Protein AF-A0A3M1RCK4-F1 (afdb_monomer)

Secondary structure (DSSP, 8-state):
----EE-TT-PEEP-----SS-----PPEEEE-HHHHHHHHHS--HHHHHHHHHHHHHGGGTTS-SS--EEEEPTTSTTEEEEEETTEEEEEEEETTTTEEEEEEEEETTTT--

Nearest PDB structures (foldseek):
  1wmi-assembly1_A  TM=8.474E-01  e=4.915E-06  Pyrococcus horikoshii OT3
  3bpq-assembly1_B  TM=8.508E-01  e=6.369E-06  Methanocaldococcus jannaschii DSM 2661
  2khe-assembly1_A  TM=7.444E-01  e=2.744E-06  Thermus thermophilus HB8
  3bpq-assembly1_D  TM=8.378E-01  e=1.915E-05  Methanocaldococcus jannaschii DSM 2661
  3g5o-assembly1_C  TM=7.673E-01  e=5.760E-05  Mycobacterium tuberculosis H37Rv

Structure (mmCIF, N/CA/C/O backbone):
data_AF-A0A3M1RCK4-F1
#
_entry.id   AF-A0A3M1RCK4-F1
#
loop_
_atom_site.group_PDB
_atom_site.id
_atom_site.type_symbol
_atom_site.label_atom_id
_atom_site.label_alt_id
_atom_site.label_comp_id
_atom_site.label_asym_id
_atom_site.label_entity_id
_atom_site.label_seq_id
_atom_site.pdbx_PDB_ins_code
_atom_site.Cartn_x
_atom_site.Cartn_y
_atom_site.Cartn_z
_atom_site.occupancy
_atom_site.B_iso_or_equiv
_atom_site.auth_seq_id
_atom_site.auth_comp_id
_atom_site.auth_asym_id
_atom_site.auth_atom_id
_atom_site.pdbx_PDB_model_num
ATOM 1 N N . MET A 1 1 ? -28.568 27.490 12.268 1.00 39.56 1 MET A N 1
ATOM 2 C CA . MET A 1 1 ? -28.880 26.361 13.173 1.00 39.56 1 MET A CA 1
ATOM 3 C C . MET A 1 1 ? -28.868 25.076 12.354 1.00 39.56 1 MET A C 1
ATOM 5 O O . MET A 1 1 ? -29.698 24.941 11.469 1.00 39.56 1 MET A O 1
ATOM 9 N N . GLY A 1 2 ? -27.871 24.205 12.534 1.00 41.75 2 GLY A N 1
ATOM 10 C CA . GLY A 1 2 ? -27.757 22.953 11.770 1.00 41.75 2 GLY A CA 1
ATOM 11 C C . GLY A 1 2 ? -28.608 21.849 12.398 1.00 41.75 2 GLY A C 1
ATOM 12 O O . GLY A 1 2 ? -28.477 21.594 13.592 1.00 41.75 2 GLY A O 1
ATOM 13 N N . GLY A 1 3 ? -29.492 21.223 11.621 1.00 40.47 3 GLY A N 1
ATOM 14 C CA . GLY A 1 3 ? -30.286 20.080 12.079 1.00 40.47 3 GLY A CA 1
ATOM 15 C C . GLY A 1 3 ? -29.441 18.809 12.208 1.00 40.47 3 GLY A C 1
ATOM 16 O O . GLY A 1 3 ? -28.453 18.638 11.504 1.00 40.47 3 GLY A O 1
ATOM 17 N N . VAL A 1 4 ? -29.831 17.895 13.096 1.00 49.12 4 VAL A N 1
ATOM 18 C CA . VAL A 1 4 ? -29.230 16.556 13.224 1.00 49.12 4 VAL A CA 1
ATOM 19 C C . VAL A 1 4 ? -30.240 15.546 12.697 1.00 49.12 4 VAL A C 1
ATOM 21 O O . VAL A 1 4 ? -31.335 15.436 13.249 1.00 49.12 4 VAL A O 1
ATOM 24 N N . LYS A 1 5 ? -29.892 14.782 11.653 1.00 53.88 5 LYS A N 1
ATOM 25 C CA . LYS A 1 5 ? -30.705 13.630 11.238 1.00 53.88 5 LYS A CA 1
ATOM 26 C C . LYS A 1 5 ? -30.257 12.408 12.046 1.00 53.88 5 LYS A C 1
ATOM 28 O O . LYS A 1 5 ? -29.068 12.097 12.104 1.00 53.88 5 LYS A O 1
ATOM 33 N N . ARG A 1 6 ? -31.205 11.756 12.724 1.00 46.81 6 ARG A N 1
ATOM 34 C CA . ARG A 1 6 ? -30.954 10.576 13.570 1.00 46.81 6 ARG A CA 1
ATOM 35 C C . ARG A 1 6 ? -31.129 9.301 12.744 1.00 46.81 6 ARG A C 1
ATOM 37 O O . ARG A 1 6 ? -32.029 9.237 11.908 1.00 46.81 6 ARG A O 1
ATOM 44 N N . ASP A 1 7 ? -30.273 8.302 12.956 1.00 56.03 7 ASP A N 1
ATOM 45 C CA . ASP A 1 7 ? -30.426 6.989 12.315 1.00 56.03 7 ASP A CA 1
ATOM 46 C C . ASP A 1 7 ? -31.565 6.164 12.948 1.00 56.03 7 ASP A C 1
ATOM 48 O O . ASP A 1 7 ? -32.151 6.548 13.961 1.00 56.03 7 ASP A O 1
ATOM 52 N N . LYS A 1 8 ? -31.860 4.983 12.379 1.00 55.12 8 LYS A N 1
ATOM 53 C CA . LYS A 1 8 ? -32.871 4.035 12.899 1.00 55.12 8 LYS A CA 1
ATOM 54 C C . LYS A 1 8 ? -32.592 3.542 14.337 1.00 55.12 8 LYS A C 1
ATOM 56 O O . LYS A 1 8 ? -33.389 2.788 14.879 1.00 55.12 8 LYS A O 1
ATOM 61 N N . ARG A 1 9 ? -31.455 3.922 14.935 1.00 57.81 9 ARG A N 1
ATOM 62 C CA . ARG A 1 9 ? -31.014 3.600 16.301 1.00 57.81 9 ARG A CA 1
ATOM 63 C C . ARG A 1 9 ? -30.863 4.854 17.177 1.00 57.81 9 ARG A C 1
ATOM 65 O O . ARG A 1 9 ? -30.295 4.772 18.261 1.00 57.81 9 ARG A O 1
ATOM 72 N N . GLY A 1 10 ? -31.357 6.009 16.726 1.00 50.62 10 GLY A N 1
ATOM 73 C CA . GLY A 1 10 ? -31.387 7.247 17.503 1.00 50.62 10 GLY A CA 1
ATOM 74 C C . GLY A 1 10 ? -30.036 7.945 17.677 1.00 50.62 10 GLY A C 1
ATOM 75 O O . GLY A 1 10 ? -29.970 8.926 18.418 1.00 50.62 10 GLY A O 1
ATOM 76 N N . ARG A 1 11 ? -28.966 7.499 17.004 1.00 41.94 11 ARG A N 1
ATOM 77 C CA . ARG A 1 11 ? -27.652 8.154 17.103 1.00 41.94 11 ARG A CA 1
ATOM 78 C C . ARG A 1 11 ? -27.579 9.337 16.142 1.00 41.94 11 ARG A C 1
ATOM 80 O O . ARG A 1 11 ? -27.968 9.230 14.978 1.00 41.94 11 ARG A O 1
ATOM 87 N N . GLY A 1 12 ? -27.100 10.474 16.648 1.00 39.62 12 GLY A N 1
ATOM 88 C CA . GLY A 1 12 ? -26.865 11.669 15.844 1.00 39.62 12 GLY A CA 1
ATOM 89 C C . GLY A 1 12 ? -25.704 11.440 14.883 1.00 39.62 12 GLY A C 1
ATOM 90 O O . GLY A 1 12 ? -24.593 11.148 15.319 1.00 39.62 12 GLY A O 1
ATOM 91 N N . ILE A 1 13 ? -25.969 11.555 13.584 1.00 44.03 13 ILE A N 1
ATOM 92 C CA . ILE A 1 13 ? -24.935 11.559 12.551 1.00 44.03 13 ILE A CA 1
ATOM 93 C C . ILE A 1 13 ? -24.681 13.027 12.188 1.00 44.03 13 ILE A C 1
ATOM 95 O O . ILE A 1 13 ? -25.648 13.737 11.892 1.00 44.03 13 ILE A O 1
ATOM 99 N N . PRO A 1 14 ? -23.428 13.513 12.212 1.00 41.72 14 PRO A N 1
ATOM 100 C CA . PRO A 1 14 ? -23.115 14.838 11.697 1.00 41.72 14 PRO A CA 1
ATOM 101 C C . PRO A 1 14 ? -23.523 14.929 10.221 1.00 41.72 14 PRO A C 1
ATOM 103 O O . PRO A 1 14 ? -23.062 14.140 9.397 1.00 41.72 14 PRO A O 1
ATOM 106 N N . LEU A 1 15 ? -24.399 15.883 9.892 1.00 41.53 15 LEU A N 1
ATOM 107 C CA . LEU A 1 15 ? -24.647 16.279 8.509 1.00 41.53 15 LEU A CA 1
ATOM 108 C C . LEU A 1 15 ? -23.381 16.973 8.003 1.00 41.53 15 LEU A C 1
ATOM 110 O O . LEU A 1 15 ? -23.027 18.049 8.490 1.00 41.53 15 LEU A O 1
ATOM 114 N N . HIS A 1 16 ? -22.692 16.356 7.045 1.00 48.94 16 HIS A N 1
ATOM 115 C CA . HIS A 1 16 ? -21.684 17.059 6.265 1.00 48.94 16 HIS A CA 1
ATOM 116 C C . HIS A 1 16 ? -22.393 18.200 5.528 1.00 48.94 16 HIS A C 1
ATOM 118 O O . HIS A 1 16 ? -23.263 17.958 4.696 1.00 48.94 16 HIS A O 1
ATOM 124 N N . ARG A 1 17 ? -22.078 19.442 5.911 1.00 42.31 17 ARG A N 1
ATOM 125 C CA . ARG A 1 17 ? -22.462 20.641 5.165 1.00 42.31 17 ARG A CA 1
ATOM 126 C C . ARG A 1 17 ? -21.807 20.554 3.793 1.00 42.31 17 ARG A C 1
ATOM 128 O O . ARG A 1 17 ? -20.583 20.539 3.703 1.00 42.31 17 ARG A O 1
ATOM 135 N N . GLU A 1 18 ? -22.636 20.480 2.766 1.00 49.34 18 GLU A N 1
ATOM 136 C CA . GLU A 1 18 ? -22.245 20.769 1.396 1.00 49.34 18 GLU A CA 1
ATOM 137 C C . GLU A 1 18 ? -22.045 22.287 1.302 1.00 49.34 18 GLU A C 1
ATOM 139 O O . GLU A 1 18 ? -22.967 23.057 1.575 1.00 49.34 18 GLU A O 1
ATOM 144 N N . SER A 1 19 ? -20.818 22.703 1.001 1.00 51.44 19 SER A N 1
ATOM 145 C CA . SER A 1 19 ? -20.517 24.045 0.512 1.00 51.44 19 SER A CA 1
ATOM 146 C C . SER A 1 19 ? -20.193 23.893 -0.968 1.00 51.44 19 SER A C 1
ATOM 148 O O . SER A 1 19 ? -19.381 23.044 -1.340 1.00 51.44 19 SER A O 1
ATOM 150 N N . GLU A 1 20 ? -20.878 24.673 -1.793 1.00 47.09 20 GLU A N 1
ATOM 151 C CA . GLU A 1 20 ? -20.590 24.870 -3.210 1.00 47.09 20 GLU A CA 1
ATOM 152 C C . GLU A 1 20 ? -19.135 25.374 -3.364 1.00 47.09 20 GLU A C 1
ATOM 154 O O . GLU A 1 20 ? -18.648 26.084 -2.491 1.00 47.09 20 GLU A O 1
ATOM 159 N N . GLU A 1 21 ? -18.452 24.987 -4.449 1.00 43.94 21 GLU A N 1
ATOM 160 C CA . GLU A 1 21 ? -17.005 25.152 -4.740 1.00 43.94 21 GLU A CA 1
ATOM 161 C C . GLU A 1 21 ? -16.068 24.021 -4.261 1.00 43.94 21 GLU A C 1
ATOM 163 O O . GLU A 1 21 ? -15.572 23.989 -3.141 1.00 43.94 21 GLU A O 1
ATOM 168 N N . GLY A 1 22 ? -15.759 23.108 -5.195 1.00 42.97 22 GLY A N 1
ATOM 169 C CA . GLY A 1 22 ? -14.576 22.241 -5.165 1.00 42.97 22 GLY A CA 1
ATOM 170 C C . GLY A 1 22 ? -14.564 21.173 -4.072 1.00 42.97 22 GLY A C 1
ATOM 171 O O . GLY A 1 22 ? -14.097 21.399 -2.960 1.00 42.97 22 GLY A O 1
ATOM 172 N N . VAL A 1 23 ? -14.970 19.945 -4.410 1.00 42.66 23 VAL A N 1
ATOM 173 C CA . VAL A 1 23 ? -14.785 18.791 -3.520 1.00 42.66 23 VAL A CA 1
ATOM 174 C C . VAL A 1 23 ? -13.286 18.567 -3.297 1.00 42.66 23 VAL A C 1
ATOM 176 O O . VAL A 1 23 ? -12.612 17.915 -4.095 1.00 42.66 23 VAL A O 1
ATOM 179 N N . VAL A 1 24 ? -12.752 19.062 -2.182 1.00 47.38 24 VAL A N 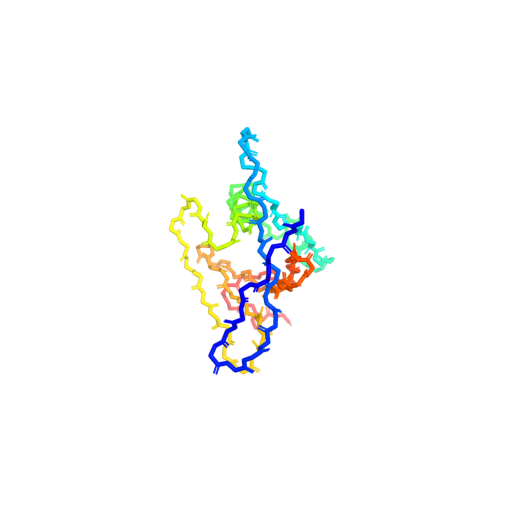1
ATOM 180 C CA . VAL A 1 24 ? -11.484 18.572 -1.646 1.00 47.38 24 VAL A CA 1
ATOM 181 C C . VAL A 1 24 ? -11.770 17.173 -1.107 1.00 47.38 24 VAL A C 1
ATOM 183 O O . VAL A 1 24 ? -12.161 16.980 0.044 1.00 47.38 24 VAL A O 1
ATOM 186 N N . VAL A 1 25 ? -11.639 16.166 -1.972 1.00 55.84 25 VAL A N 1
ATOM 187 C CA . VAL A 1 25 ? -11.553 14.770 -1.541 1.00 55.84 25 VAL A CA 1
ATOM 188 C C . VAL A 1 25 ? -10.272 14.645 -0.728 1.00 55.84 25 VAL A C 1
ATOM 190 O O . VAL A 1 25 ? -9.188 14.502 -1.287 1.00 55.84 25 VAL A O 1
ATOM 193 N N . ASP A 1 26 ? -10.393 14.773 0.594 1.00 64.12 26 ASP A N 1
ATOM 194 C CA . ASP A 1 26 ? -9.261 14.622 1.506 1.00 64.12 26 ASP A CA 1
ATOM 195 C C . ASP A 1 26 ? -8.665 13.222 1.296 1.00 64.12 26 ASP A C 1
ATOM 197 O O . ASP A 1 26 ? -9.295 12.203 1.624 1.00 64.12 26 ASP A O 1
ATOM 201 N N . ARG A 1 27 ? -7.501 13.183 0.644 1.00 85.75 27 ARG A N 1
ATOM 202 C CA . ARG A 1 27 ? -6.845 11.951 0.201 1.00 85.75 27 ARG A CA 1
ATOM 203 C C . ARG A 1 27 ? -6.239 11.229 1.396 1.00 85.75 27 ARG A C 1
ATOM 205 O O . ARG A 1 27 ? -5.906 11.841 2.408 1.00 85.75 27 ARG A O 1
ATOM 212 N N . TYR A 1 28 ? -6.046 9.921 1.272 1.00 93.50 28 TYR A N 1
ATOM 213 C CA . TYR A 1 28 ? -5.334 9.177 2.304 1.00 93.50 28 TYR A CA 1
ATOM 214 C C . TYR A 1 28 ? -3.857 9.586 2.353 1.00 93.50 28 TYR A C 1
ATOM 216 O O . TYR A 1 28 ? -3.187 9.680 1.322 1.00 93.50 28 TYR A O 1
ATOM 224 N N . SER A 1 29 ? -3.332 9.756 3.565 1.00 94.62 29 SER A N 1
ATOM 225 C CA . SER A 1 29 ? -1.890 9.845 3.803 1.00 94.62 29 SER A CA 1
ATOM 226 C C . SER A 1 29 ? -1.282 8.447 3.762 1.00 94.62 29 SER A 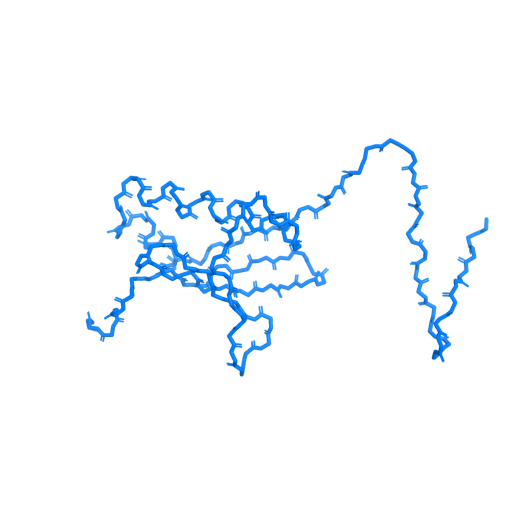C 1
ATOM 228 O O . SER A 1 29 ? -1.829 7.518 4.355 1.00 94.62 29 SER A O 1
ATOM 230 N N . VAL A 1 30 ? -0.155 8.278 3.069 1.00 95.88 30 VAL A N 1
ATOM 231 C CA . VAL A 1 30 ? 0.485 6.966 2.897 1.00 95.88 30 VAL A CA 1
ATOM 232 C C . VAL A 1 30 ? 1.869 6.968 3.529 1.00 95.88 30 VAL A C 1
ATOM 234 O O . VAL A 1 30 ? 2.735 7.739 3.125 1.00 95.88 30 VAL A O 1
ATOM 237 N N . PHE A 1 31 ? 2.086 6.067 4.484 1.00 97.06 31 PHE A N 1
ATOM 238 C CA . PHE A 1 31 ? 3.371 5.857 5.145 1.00 97.06 31 PHE A CA 1
ATOM 239 C C . PHE A 1 31 ? 3.968 4.521 4.721 1.00 97.06 31 PHE A C 1
ATOM 241 O O . PHE A 1 31 ? 3.310 3.481 4.785 1.00 97.06 31 PHE A O 1
ATOM 248 N N . ILE A 1 32 ? 5.234 4.544 4.313 1.00 95.94 32 ILE A N 1
ATOM 249 C CA . ILE A 1 32 ? 5.968 3.359 3.873 1.00 95.94 32 ILE A CA 1
ATOM 250 C C . ILE A 1 32 ? 6.893 2.913 5.002 1.00 95.94 32 ILE A C 1
ATOM 252 O O . ILE A 1 32 ? 7.683 3.697 5.523 1.00 95.94 32 ILE A O 1
ATOM 256 N N . SER A 1 33 ? 6.797 1.644 5.402 1.00 96.94 33 SER A N 1
ATOM 257 C CA . SER A 1 33 ? 7.698 1.089 6.410 1.00 96.94 33 SER A CA 1
ATOM 258 C C . SER A 1 33 ? 9.138 1.056 5.894 1.00 96.94 33 SER A C 1
ATOM 260 O O . SER A 1 33 ? 9.387 0.864 4.703 1.00 96.94 33 SER A O 1
ATOM 262 N N . ARG A 1 34 ? 10.116 1.101 6.803 1.00 94.62 34 ARG A N 1
ATOM 263 C CA . ARG A 1 34 ? 11.540 0.956 6.452 1.00 94.62 34 ARG A CA 1
ATOM 264 C C . ARG A 1 34 ? 11.836 -0.314 5.642 1.00 94.62 34 ARG A C 1
ATOM 266 O O . ARG A 1 34 ? 12.739 -0.333 4.812 1.00 94.62 34 ARG A O 1
ATOM 273 N N . ARG A 1 35 ? 11.097 -1.404 5.885 1.00 92.75 35 ARG A N 1
ATOM 274 C CA . ARG A 1 35 ? 11.271 -2.664 5.145 1.00 92.75 35 ARG A CA 1
ATOM 275 C C . ARG A 1 35 ? 10.746 -2.552 3.715 1.00 92.75 35 ARG A C 1
ATOM 277 O O . ARG A 1 35 ? 11.396 -3.056 2.804 1.00 92.75 35 ARG A O 1
ATOM 284 N N . ALA A 1 36 ? 9.584 -1.929 3.538 1.00 93.88 36 ALA A N 1
ATOM 285 C CA . ALA A 1 36 ? 9.005 -1.678 2.226 1.00 93.88 36 ALA A CA 1
ATOM 286 C C . ALA A 1 36 ? 9.883 -0.714 1.412 1.00 93.88 36 ALA A C 1
ATOM 288 O O . ALA A 1 36 ? 10.198 -1.007 0.264 1.00 93.88 36 ALA A O 1
ATOM 289 N N . ASP A 1 37 ? 10.380 0.353 2.037 1.00 94.50 37 ASP A N 1
ATOM 290 C CA . ASP A 1 37 ? 11.319 1.285 1.411 1.00 94.50 37 ASP A CA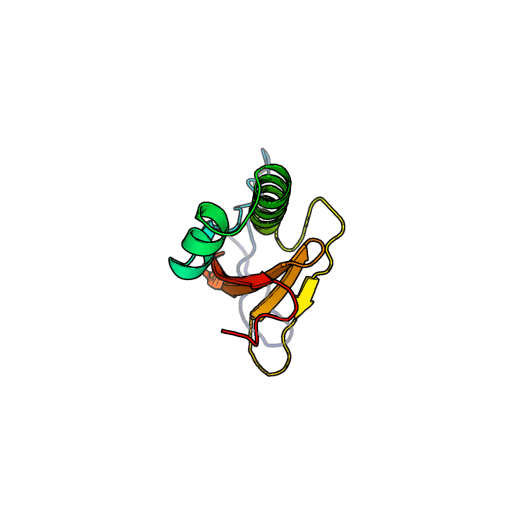 1
ATOM 291 C C . ASP A 1 37 ? 12.622 0.591 0.976 1.00 94.50 37 ASP A C 1
ATOM 293 O O . ASP A 1 37 ? 13.054 0.704 -0.171 1.00 94.50 37 ASP A O 1
ATOM 297 N N . LYS A 1 38 ? 13.196 -0.258 1.840 1.00 93.38 38 LYS A N 1
ATOM 298 C CA . LYS A 1 38 ? 14.377 -1.062 1.489 1.00 93.38 38 LYS A CA 1
ATOM 299 C C . LYS A 1 38 ? 14.132 -1.969 0.278 1.00 93.38 38 LYS A C 1
ATOM 301 O O . LYS A 1 38 ? 15.055 -2.200 -0.502 1.00 93.38 38 LYS A O 1
ATOM 306 N N . PHE A 1 39 ? 12.920 -2.501 0.115 1.00 92.81 39 PHE A N 1
ATOM 307 C CA . PHE A 1 39 ? 12.563 -3.288 -1.066 1.00 92.81 39 PHE A CA 1
ATOM 308 C C . PHE A 1 39 ? 12.559 -2.416 -2.330 1.00 92.81 39 PHE A C 1
ATOM 310 O O . PHE A 1 39 ? 13.220 -2.770 -3.303 1.00 92.81 39 PHE A O 1
ATOM 317 N N . LEU A 1 40 ? 11.905 -1.251 -2.285 1.00 92.19 40 LEU A N 1
ATOM 318 C CA . LEU A 1 40 ? 11.862 -0.290 -3.399 1.00 92.19 40 LEU A CA 1
ATOM 319 C C . LEU A 1 40 ? 13.245 0.246 -3.788 1.00 92.19 40 LEU A C 1
ATOM 321 O O . LEU A 1 40 ? 13.487 0.600 -4.940 1.00 92.19 40 LEU A O 1
ATOM 325 N N . SER A 1 41 ? 14.149 0.351 -2.819 1.00 89.94 41 SER A N 1
ATOM 326 C CA . SER A 1 41 ? 15.482 0.908 -3.037 1.00 89.94 41 SER A CA 1
ATOM 327 C C . SER A 1 41 ? 16.500 -0.136 -3.493 1.00 89.94 41 SER A C 1
ATOM 329 O O . SER A 1 41 ? 17.389 0.193 -4.268 1.00 89.94 41 SER A O 1
ATOM 331 N N . LEU A 1 42 ? 16.392 -1.391 -3.037 1.00 87.12 42 LEU A N 1
ATOM 332 C CA . LEU A 1 42 ? 17.447 -2.400 -3.231 1.00 87.12 42 LEU A CA 1
ATOM 333 C C . LEU A 1 42 ? 17.016 -3.653 -3.999 1.00 87.12 42 LEU A C 1
ATOM 335 O O . LEU A 1 42 ? 17.858 -4.516 -4.255 1.00 87.12 42 LEU A O 1
ATOM 339 N N . LYS A 1 43 ? 15.716 -3.845 -4.254 1.00 81.19 43 LYS A N 1
ATOM 340 C CA . LYS A 1 43 ? 15.169 -5.121 -4.753 1.00 81.19 43 LYS A CA 1
ATOM 341 C C . LYS A 1 43 ? 14.321 -4.994 -6.011 1.00 81.19 43 LYS A C 1
ATOM 343 O O . LYS A 1 43 ? 13.874 -6.025 -6.504 1.00 81.19 43 LYS A O 1
ATOM 348 N N . THR A 1 44 ? 14.122 -3.795 -6.541 1.00 83.44 44 THR A N 1
ATOM 349 C CA . THR A 1 44 ? 13.301 -3.545 -7.733 1.00 83.44 44 THR A CA 1
ATOM 350 C C . THR A 1 44 ? 14.104 -2.839 -8.812 1.00 83.44 44 THR A C 1
ATOM 352 O O . THR A 1 44 ? 14.873 -1.930 -8.504 1.00 83.44 44 THR A O 1
ATOM 355 N N . ASP A 1 45 ? 13.891 -3.222 -10.071 1.00 87.69 45 ASP A N 1
ATOM 356 C CA . ASP A 1 45 ? 14.335 -2.422 -11.214 1.00 87.69 45 ASP A CA 1
ATOM 357 C C . ASP A 1 45 ? 13.503 -1.129 -11.351 1.00 87.69 45 ASP A C 1
ATOM 359 O O . ASP A 1 45 ? 12.483 -0.959 -10.677 1.00 87.69 45 ASP A O 1
ATOM 363 N N . GLY A 1 46 ? 13.942 -0.206 -12.215 1.00 89.31 46 GLY A N 1
ATOM 364 C CA . GLY A 1 46 ? 13.294 1.099 -12.385 1.00 89.31 46 GLY A CA 1
ATOM 365 C C . GLY A 1 46 ? 11.828 1.006 -12.819 1.00 89.31 46 GLY A C 1
ATOM 366 O O . GLY A 1 46 ? 10.974 1.654 -12.221 1.00 89.31 46 GLY A O 1
ATOM 367 N N . LYS A 1 47 ? 11.509 0.132 -13.783 1.00 91.81 47 LYS A N 1
ATOM 368 C CA . LYS A 1 47 ? 10.145 -0.003 -14.323 1.00 91.81 47 LYS A CA 1
ATOM 369 C C . LYS A 1 47 ? 9.186 -0.604 -13.299 1.00 91.81 47 LYS A C 1
ATOM 371 O O . LYS A 1 47 ? 8.048 -0.160 -13.164 1.00 91.81 47 LYS A O 1
ATOM 376 N N . LEU A 1 48 ? 9.624 -1.634 -12.577 1.00 90.50 48 LEU A N 1
ATOM 377 C CA . LEU A 1 48 ? 8.841 -2.259 -11.518 1.00 90.50 48 LEU A CA 1
ATOM 378 C C . LEU A 1 48 ? 8.656 -1.300 -10.340 1.00 90.50 48 LEU A C 1
ATOM 380 O O . LEU A 1 48 ? 7.562 -1.236 -9.783 1.00 90.50 48 LEU A O 1
ATOM 384 N N . LYS A 1 49 ? 9.698 -0.543 -9.978 1.00 93.12 49 LYS A N 1
ATOM 385 C CA . LYS A 1 49 ? 9.625 0.472 -8.923 1.00 93.12 49 LYS A CA 1
ATOM 386 C C . LYS A 1 49 ? 8.595 1.547 -9.255 1.00 93.12 49 LYS A C 1
ATOM 388 O O . LYS A 1 49 ? 7.749 1.823 -8.411 1.00 93.12 49 LYS A O 1
ATOM 393 N N . GLU A 1 50 ? 8.637 2.104 -10.464 1.00 94.19 50 GLU A N 1
ATOM 394 C CA . GLU A 1 50 ? 7.654 3.086 -10.942 1.00 94.19 50 GLU A CA 1
ATOM 395 C C . GLU A 1 50 ? 6.235 2.532 -10.845 1.00 94.19 50 GLU A C 1
ATOM 397 O O . GLU A 1 50 ? 5.390 3.135 -10.192 1.00 94.19 50 GLU A O 1
ATOM 402 N N . LYS A 1 51 ? 6.002 1.314 -11.354 1.00 93.25 51 LYS A N 1
ATOM 403 C CA . LYS A 1 51 ? 4.688 0.667 -11.243 1.00 93.25 51 LYS A CA 1
ATOM 404 C C . LYS A 1 51 ? 4.224 0.509 -9.801 1.00 93.25 51 LYS A C 1
ATOM 406 O O . LYS A 1 51 ? 3.062 0.746 -9.514 1.00 93.25 51 LYS A O 1
ATOM 411 N N . ILE A 1 52 ? 5.104 0.124 -8.880 1.00 94.19 52 ILE A N 1
ATOM 412 C CA . ILE A 1 52 ? 4.729 0.014 -7.466 1.00 94.19 52 ILE A CA 1
ATOM 413 C C . ILE A 1 52 ? 4.391 1.391 -6.873 1.00 94.19 52 ILE A C 1
ATOM 415 O O . ILE A 1 52 ? 3.461 1.494 -6.075 1.00 94.19 52 ILE A O 1
ATOM 419 N N . LEU A 1 53 ? 5.127 2.442 -7.237 1.00 94.62 53 LEU A N 1
ATOM 420 C CA . LEU A 1 53 ? 4.870 3.798 -6.751 1.00 94.62 53 LEU A CA 1
ATOM 421 C C . LEU A 1 53 ? 3.561 4.373 -7.300 1.00 94.62 53 LEU A C 1
ATOM 423 O O . LEU A 1 53 ? 2.833 4.997 -6.530 1.00 94.62 53 LEU A O 1
ATOM 427 N N . ASP A 1 54 ? 3.235 4.120 -8.568 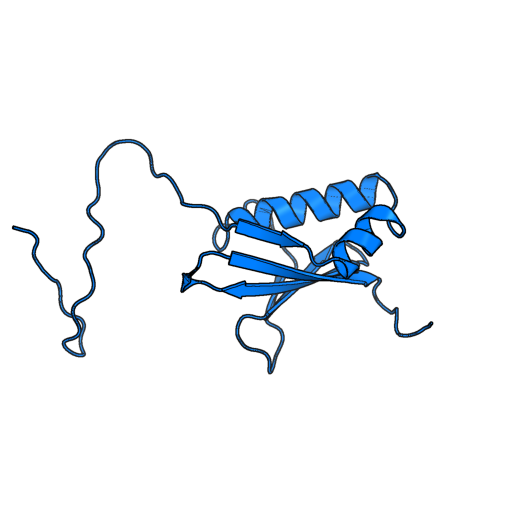1.00 94.00 54 ASP A N 1
ATOM 428 C CA . ASP A 1 54 ? 1.959 4.512 -9.179 1.00 94.00 54 ASP A CA 1
ATOM 429 C C . ASP A 1 54 ? 0.781 3.899 -8.415 1.00 94.00 54 ASP A C 1
ATOM 431 O O . ASP A 1 54 ? -0.148 4.593 -8.006 1.00 94.00 54 ASP A O 1
ATOM 435 N N . GLU A 1 55 ? 0.870 2.601 -8.137 1.00 94.00 55 GLU A N 1
ATOM 436 C CA . GLU A 1 55 ? -0.134 1.838 -7.399 1.00 94.00 55 GLU A CA 1
ATOM 437 C C . GLU A 1 55 ? -0.296 2.364 -5.963 1.00 94.00 55 GLU A C 1
ATOM 439 O O . GLU A 1 55 ? -1.409 2.586 -5.489 1.00 94.00 55 GLU A O 1
ATOM 444 N N . ILE A 1 56 ? 0.815 2.648 -5.270 1.00 93.62 56 ILE A N 1
ATOM 445 C CA . ILE A 1 56 ? 0.801 3.262 -3.931 1.00 93.62 56 ILE A CA 1
ATOM 446 C C . ILE A 1 56 ? 0.220 4.684 -3.972 1.00 93.62 56 ILE A C 1
ATOM 448 O O . ILE A 1 56 ? -0.466 5.096 -3.034 1.00 93.62 56 ILE A O 1
ATOM 452 N N . SER A 1 57 ? 0.492 5.443 -5.032 1.00 92.88 57 SER A N 1
ATOM 453 C CA . SER A 1 57 ? -0.061 6.781 -5.229 1.00 92.88 57 SER A CA 1
ATOM 454 C C . SER A 1 57 ? -1.574 6.724 -5.427 1.00 92.88 57 SER A C 1
ATOM 456 O O . SER A 1 57 ? -2.296 7.509 -4.812 1.00 92.88 57 SER A O 1
ATOM 458 N N . ASP A 1 58 ? -2.075 5.752 -6.191 1.00 92.50 58 ASP A N 1
ATOM 459 C CA . ASP A 1 58 ? -3.511 5.599 -6.421 1.00 92.50 58 ASP A CA 1
ATOM 460 C C . ASP A 1 58 ? -4.279 5.161 -5.164 1.00 92.50 58 ASP A C 1
ATOM 462 O O . ASP A 1 58 ? -5.425 5.564 -4.956 1.00 92.50 58 ASP A O 1
ATOM 466 N N . LEU A 1 59 ? -3.628 4.443 -4.236 1.00 91.69 59 LEU A N 1
ATOM 467 C CA . LEU A 1 59 ? -4.217 4.133 -2.925 1.00 91.69 59 LEU A CA 1
ATOM 468 C C . LEU A 1 59 ? -4.635 5.387 -2.139 1.00 91.69 59 LEU A C 1
ATOM 470 O O . LEU A 1 59 ? -5.517 5.299 -1.282 1.00 91.69 59 LEU A O 1
ATOM 474 N N . ARG A 1 60 ? -4.068 6.564 -2.439 1.00 91.75 60 ARG A N 1
ATOM 475 C CA . ARG A 1 60 ? -4.494 7.844 -1.846 1.00 91.75 60 ARG A CA 1
ATOM 476 C C . ARG A 1 60 ? -5.960 8.172 -2.145 1.00 91.75 60 ARG A C 1
ATOM 478 O O . ARG A 1 60 ? -6.583 8.887 -1.361 1.00 91.75 60 ARG A O 1
ATOM 485 N N . ASN A 1 61 ? -6.514 7.629 -3.228 1.00 90.94 61 ASN A N 1
ATOM 486 C CA . ASN A 1 61 ? -7.887 7.856 -3.680 1.00 90.94 61 ASN A CA 1
ATOM 487 C C . ASN A 1 61 ? -8.885 6.823 -3.124 1.00 90.94 61 ASN A C 1
ATOM 489 O O . ASN A 1 61 ? -10.064 6.846 -3.474 1.00 90.94 61 ASN A O 1
ATOM 493 N N . PHE A 1 62 ? -8.447 5.902 -2.256 1.00 87.44 62 PHE A N 1
ATOM 494 C CA . PHE A 1 62 ? -9.301 4.839 -1.725 1.00 87.44 62 PHE A CA 1
ATOM 495 C C . PHE A 1 62 ? -10.613 5.381 -1.107 1.00 87.44 62 PHE A C 1
ATOM 497 O O . PHE A 1 62 ? -10.570 6.321 -0.312 1.00 87.44 62 PHE A O 1
ATOM 504 N N . PRO A 1 63 ? -11.788 4.767 -1.375 1.00 84.69 63 PRO A N 1
ATOM 505 C CA . PRO A 1 63 ? -12.013 3.548 -2.163 1.00 84.69 63 PRO A 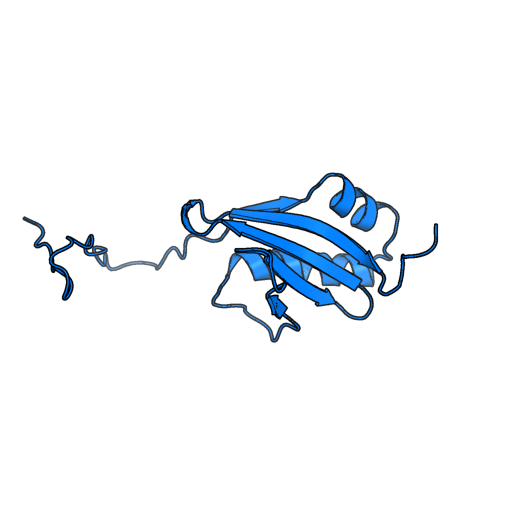CA 1
ATOM 506 C C . PRO A 1 63 ? -12.183 3.773 -3.677 1.00 84.69 63 PRO A C 1
ATOM 508 O O . PRO A 1 63 ? -12.368 2.799 -4.402 1.00 84.69 63 PRO A O 1
ATOM 511 N N . PHE A 1 64 ? -12.133 5.017 -4.154 1.00 86.31 64 PHE A N 1
ATOM 512 C CA . PHE A 1 64 ? -12.338 5.397 -5.555 1.00 86.31 64 PHE A CA 1
ATOM 513 C C . PHE A 1 64 ? -11.015 5.358 -6.324 1.00 86.31 64 PHE A C 1
ATOM 515 O O . PHE A 1 64 ? -10.470 6.382 -6.726 1.00 86.31 64 PHE A O 1
ATOM 522 N N . LEU A 1 65 ? -10.474 4.150 -6.462 1.00 83.88 65 LEU A N 1
ATOM 523 C CA . LEU A 1 65 ? -9.226 3.912 -7.181 1.00 83.88 65 LEU A CA 1
ATOM 524 C C . LEU A 1 65 ? -9.386 4.276 -8.666 1.00 83.88 65 LEU A C 1
ATOM 526 O O . LEU A 1 65 ? -10.450 4.054 -9.247 1.00 83.88 65 LEU A O 1
ATOM 530 N N . THR A 1 66 ? -8.345 4.853 -9.267 1.00 76.81 66 THR A N 1
ATOM 531 C CA . THR A 1 66 ? -8.395 5.363 -10.649 1.00 76.81 66 THR A CA 1
ATOM 532 C C . THR A 1 66 ? -8.166 4.279 -11.699 1.00 76.81 66 THR A C 1
ATOM 534 O O . THR A 1 66 ? -8.547 4.459 -12.856 1.00 76.81 66 THR A O 1
ATOM 537 N N . THR A 1 67 ? -7.596 3.137 -11.310 1.00 77.69 67 THR A N 1
ATOM 538 C CA . THR A 1 67 ? -7.343 1.989 -12.192 1.00 77.69 67 THR A CA 1
ATOM 539 C C . THR A 1 67 ? -7.903 0.682 -11.615 1.00 77.69 67 THR A C 1
ATOM 541 O O . THR A 1 67 ? -8.279 0.620 -10.445 1.00 77.69 67 THR A O 1
ATOM 544 N N . PRO A 1 68 ? -8.024 -0.394 -12.415 1.00 80.81 68 PRO A N 1
ATOM 545 C CA . PRO A 1 68 ? -8.329 -1.722 -11.892 1.00 80.81 68 PRO A CA 1
ATOM 546 C C . PRO A 1 68 ? -7.162 -2.283 -11.070 1.00 80.81 68 PRO A C 1
ATOM 548 O O . PRO A 1 68 ? -6.033 -2.341 -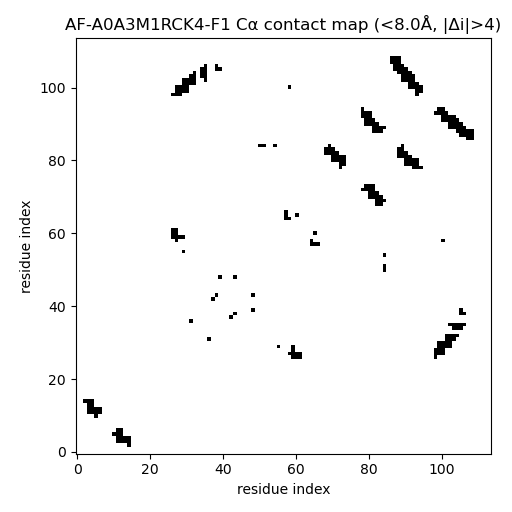11.550 1.00 80.81 68 PRO A O 1
ATOM 551 N N . HIS A 1 69 ? -7.462 -2.775 -9.868 1.00 84.94 69 HIS A N 1
ATOM 552 C CA . HIS A 1 69 ? -6.474 -3.293 -8.916 1.00 84.94 69 HIS A CA 1
ATOM 553 C C . HIS A 1 69 ? -6.727 -4.761 -8.568 1.00 84.94 69 HIS A C 1
ATOM 555 O O . HIS A 1 69 ? -7.854 -5.127 -8.233 1.00 84.94 69 HIS A O 1
ATOM 561 N N . ASP A 1 70 ? -5.678 -5.595 -8.520 1.00 91.50 70 ASP A N 1
ATOM 562 C CA . ASP A 1 70 ? -5.729 -6.905 -7.832 1.00 91.50 70 ASP A CA 1
ATOM 563 C C . ASP A 1 70 ? -5.588 -6.671 -6.319 1.00 91.50 70 ASP A C 1
ATOM 565 O O . ASP A 1 70 ? -4.548 -6.921 -5.696 1.00 91.50 70 ASP A O 1
ATOM 569 N N . LEU A 1 71 ? -6.655 -6.102 -5.753 1.00 92.69 71 LEU A N 1
ATOM 570 C CA . LEU A 1 71 ? -6.798 -5.748 -4.351 1.00 92.69 71 LEU A CA 1
ATOM 571 C C . LEU A 1 71 ? -7.673 -6.778 -3.634 1.00 92.69 71 LEU A C 1
ATOM 573 O O . LEU A 1 71 ? -8.839 -6.976 -3.967 1.00 92.69 71 LEU A O 1
ATOM 577 N N . ALA A 1 72 ? -7.142 -7.382 -2.575 1.00 93.31 72 ALA A N 1
ATOM 578 C CA . ALA A 1 72 ? -7.879 -8.324 -1.740 1.00 93.31 72 ALA A CA 1
ATOM 579 C C . ALA A 1 72 ? -7.737 -7.987 -0.255 1.00 93.31 72 ALA A C 1
ATOM 581 O O . ALA A 1 72 ? -6.661 -7.614 0.212 1.00 93.31 72 ALA A O 1
ATOM 582 N N . LYS A 1 73 ? -8.810 -8.179 0.520 1.00 94.12 73 LYS A N 1
ATOM 583 C CA . LYS A 1 73 ? -8.736 -8.162 1.989 1.00 94.12 73 LYS A CA 1
ATOM 584 C C . LYS A 1 73 ? -7.993 -9.398 2.489 1.00 94.12 73 LYS A C 1
ATOM 586 O O . LYS A 1 73 ? -8.244 -10.508 2.021 1.00 94.12 73 LYS A O 1
ATOM 591 N N . ILE A 1 74 ? -7.123 -9.218 3.477 1.00 93.69 74 ILE A N 1
ATOM 592 C CA . ILE A 1 74 ? -6.459 -10.336 4.153 1.00 93.69 74 ILE A CA 1
ATOM 593 C C . ILE A 1 74 ? -7.423 -10.911 5.197 1.00 93.69 74 ILE A C 1
ATOM 595 O O . ILE A 1 74 ? -7.904 -10.198 6.078 1.00 93.69 74 ILE A O 1
ATOM 599 N N . LYS A 1 75 ? -7.728 -12.210 5.096 1.00 92.38 75 LYS A N 1
ATOM 600 C CA . LYS A 1 75 ? -8.592 -12.903 6.064 1.00 92.38 75 LYS A CA 1
ATOM 601 C C . LYS A 1 75 ? -7.927 -12.932 7.443 1.00 92.38 75 LYS A C 1
ATOM 603 O O . LYS A 1 75 ? -6.718 -13.103 7.544 1.00 92.38 75 LYS A O 1
ATOM 608 N N . GLY A 1 76 ? -8.725 -12.766 8.496 1.00 91.00 76 GLY A N 1
ATOM 609 C CA . GLY A 1 76 ? -8.248 -12.829 9.881 1.00 91.00 76 GLY A CA 1
ATOM 610 C C . GLY A 1 76 ? -7.480 -11.595 10.373 1.00 91.00 76 GLY A C 1
ATOM 611 O O . GLY A 1 76 ? -7.032 -11.601 11.513 1.00 91.00 76 GLY A O 1
ATOM 612 N N . ARG A 1 77 ? -7.339 -10.526 9.569 1.00 91.12 77 ARG A N 1
ATOM 613 C CA . ARG A 1 77 ? -6.663 -9.286 9.995 1.00 91.12 77 ARG A CA 1
ATOM 614 C C . ARG A 1 77 ? -7.472 -8.048 9.589 1.00 91.12 77 ARG A C 1
ATOM 616 O O . ARG A 1 77 ? -7.618 -7.731 8.409 1.00 91.12 77 ARG A O 1
ATOM 623 N N . GLN A 1 78 ? -8.039 -7.345 10.570 1.00 90.50 78 GLN A N 1
ATOM 624 C CA . GLN A 1 78 ? -8.955 -6.227 10.322 1.00 90.50 78 GLN A CA 1
ATOM 625 C C . GLN A 1 78 ? -8.239 -5.025 9.698 1.00 90.50 78 GLN A C 1
ATOM 627 O O . GLN A 1 78 ? -7.202 -4.584 10.18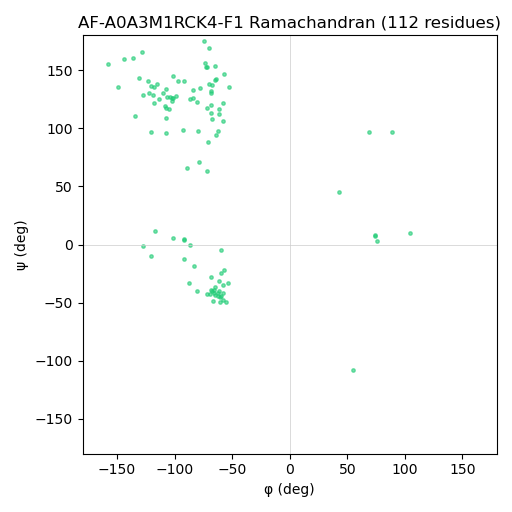1 1.00 90.50 78 GLN A O 1
ATOM 632 N N . GLY A 1 79 ? -8.817 -4.475 8.628 1.00 92.56 79 GLY A N 1
ATOM 633 C CA . GLY A 1 79 ? -8.260 -3.306 7.944 1.00 92.56 79 GLY A CA 1
ATOM 634 C C . GLY A 1 79 ? -7.017 -3.606 7.104 1.00 92.56 79 GLY A C 1
ATOM 635 O O . GLY A 1 79 ? -6.424 -2.666 6.585 1.00 92.56 79 GLY A O 1
ATOM 636 N N . TYR A 1 80 ? -6.645 -4.880 6.944 1.00 96.19 80 TYR A N 1
ATOM 637 C CA . TYR A 1 80 ? -5.517 -5.292 6.117 1.00 96.19 80 TYR A CA 1
ATOM 638 C C . TYR A 1 80 ? -5.935 -5.725 4.727 1.00 96.19 80 TYR A C 1
ATOM 640 O O . TYR A 1 80 ? -6.915 -6.448 4.521 1.00 96.19 80 TYR A O 1
ATOM 648 N N . TYR A 1 81 ? -5.104 -5.321 3.782 1.00 96.00 81 TYR A N 1
ATOM 649 C CA . TYR A 1 81 ? -5.284 -5.568 2.373 1.00 96.00 81 TYR A CA 1
ATOM 650 C C . TYR A 1 81 ? -3.960 -5.997 1.754 1.00 96.00 81 TYR A C 1
ATOM 652 O O . TYR A 1 81 ? -2.872 -5.773 2.295 1.00 96.00 81 TYR A O 1
ATOM 660 N N . ARG A 1 82 ? -4.076 -6.637 0.598 1.00 94.62 82 ARG A N 1
ATOM 661 C CA . ARG A 1 82 ? -2.971 -6.985 -0.275 1.00 94.62 82 ARG A CA 1
ATOM 662 C C . ARG A 1 82 ? -3.283 -6.469 -1.669 1.00 94.62 82 ARG A C 1
ATOM 664 O O . ARG A 1 82 ? -4.331 -6.818 -2.204 1.00 94.62 82 ARG A O 1
ATOM 671 N N . LEU A 1 83 ? -2.346 -5.736 -2.248 1.00 94.94 83 LEU A N 1
ATOM 672 C CA . LEU A 1 83 ? -2.343 -5.347 -3.653 1.00 94.94 83 LEU A CA 1
ATOM 673 C C . LEU A 1 83 ? -1.269 -6.150 -4.392 1.00 94.94 83 LEU A C 1
ATOM 675 O O . LEU A 1 83 ? -0.158 -6.321 -3.877 1.00 94.94 83 LEU A O 1
ATOM 679 N N . ARG A 1 84 ? -1.602 -6.706 -5.557 1.00 93.31 84 ARG A N 1
ATOM 680 C CA . ARG A 1 84 ? -0.647 -7.435 -6.398 1.00 93.31 84 ARG A CA 1
ATOM 681 C C . ARG A 1 84 ? -0.233 -6.578 -7.588 1.00 93.31 84 ARG A C 1
ATOM 683 O O . ARG A 1 84 ? -1.070 -6.176 -8.382 1.00 93.31 84 ARG A O 1
ATOM 690 N N . VAL A 1 85 ? 1.076 -6.422 -7.756 1.00 92.31 85 VAL A N 1
ATOM 691 C CA . VAL A 1 85 ? 1.694 -5.743 -8.898 1.00 92.31 85 VAL A CA 1
ATOM 692 C C . VAL A 1 85 ? 2.605 -6.753 -9.588 1.00 92.31 85 VAL A C 1
ATOM 694 O O . VAL A 1 85 ? 3.719 -7.007 -9.135 1.00 92.31 85 VAL A O 1
ATOM 697 N N . ARG A 1 86 ? 2.115 -7.399 -10.655 1.00 88.44 86 ARG A N 1
ATOM 698 C CA . ARG A 1 86 ? 2.797 -8.521 -11.337 1.00 88.44 86 ARG A CA 1
ATOM 699 C C . ARG A 1 86 ? 3.145 -9.660 -10.359 1.00 88.44 86 ARG A C 1
ATOM 701 O O . ARG A 1 86 ? 2.248 -10.361 -9.880 1.00 88.44 86 ARG A O 1
ATOM 708 N N . ASP A 1 87 ? 4.425 -9.824 -10.036 1.00 89.25 87 ASP A N 1
ATOM 709 C CA . ASP A 1 87 ? 4.941 -10.833 -9.108 1.00 89.25 87 ASP A CA 1
ATOM 710 C C . ASP A 1 87 ? 5.257 -10.268 -7.722 1.00 89.25 87 ASP A C 1
ATOM 712 O O . ASP A 1 87 ? 5.741 -10.990 -6.857 1.00 89.25 87 ASP A O 1
ATOM 716 N N . VAL A 1 88 ? 4.940 -8.999 -7.474 1.00 92.88 88 VAL A N 1
ATOM 717 C CA . VAL A 1 88 ? 5.115 -8.331 -6.184 1.00 92.88 88 VAL A CA 1
ATOM 718 C C . VAL A 1 88 ? 3.783 -8.255 -5.441 1.00 92.88 88 VAL A C 1
ATOM 720 O O . VAL A 1 88 ? 2.711 -8.105 -6.031 1.00 92.88 88 VAL A O 1
ATOM 723 N N . ARG A 1 89 ? 3.843 -8.373 -4.115 1.00 94.56 89 ARG A N 1
ATOM 724 C CA . ARG A 1 89 ? 2.719 -8.167 -3.200 1.00 94.56 89 ARG A CA 1
ATOM 725 C C . ARG A 1 89 ? 3.031 -7.023 -2.255 1.00 94.56 89 ARG A C 1
ATOM 727 O O . ARG A 1 89 ? 4.053 -7.043 -1.575 1.00 94.56 89 ARG A O 1
ATOM 734 N N . ILE A 1 90 ? 2.098 -6.088 -2.176 1.00 96.00 90 ILE A N 1
ATOM 735 C CA . ILE A 1 90 ? 2.102 -4.967 -1.245 1.00 96.00 90 ILE A CA 1
ATOM 736 C C . ILE A 1 90 ? 1.078 -5.294 -0.162 1.00 96.00 90 ILE A C 1
ATOM 738 O O . ILE A 1 90 ? -0.105 -5.455 -0.455 1.00 96.00 90 ILE A O 1
ATOM 742 N N . ILE A 1 91 ? 1.525 -5.436 1.081 1.00 96.50 91 ILE A N 1
ATOM 743 C CA . ILE A 1 91 ? 0.666 -5.624 2.250 1.00 96.50 91 ILE A CA 1
ATOM 744 C C . ILE A 1 91 ? 0.570 -4.290 2.970 1.00 96.50 91 ILE A C 1
ATOM 746 O O . ILE A 1 91 ? 1.590 -3.704 3.346 1.00 96.50 91 ILE A O 1
ATOM 750 N N . PHE A 1 92 ? -0.658 -3.840 3.191 1.00 97.06 92 PHE A N 1
ATOM 751 C CA . PHE A 1 92 ? -0.913 -2.567 3.838 1.00 97.06 92 PHE A CA 1
ATOM 752 C C . PHE A 1 92 ? -2.146 -2.615 4.733 1.00 97.06 92 PHE A C 1
ATOM 754 O O . PHE A 1 92 ? -3.018 -3.479 4.594 1.00 97.06 92 PHE A O 1
ATOM 761 N N . ARG A 1 93 ? -2.202 -1.664 5.662 1.00 96.56 93 ARG A N 1
ATOM 762 C CA . ARG A 1 93 ? -3.332 -1.445 6.561 1.00 96.56 93 ARG A CA 1
ATOM 763 C C . ARG A 1 93 ? -3.958 -0.090 6.286 1.00 96.56 93 ARG A C 1
ATOM 765 O O . ARG A 1 93 ? -3.235 0.885 6.118 1.00 96.56 93 ARG A O 1
ATOM 772 N N . ILE A 1 94 ? -5.286 -0.035 6.293 1.00 95.38 94 ILE A N 1
ATOM 773 C CA . ILE A 1 94 ? -6.049 1.209 6.186 1.00 95.38 94 ILE A CA 1
ATOM 774 C C . ILE A 1 94 ? -6.664 1.538 7.546 1.00 95.38 94 ILE A C 1
ATOM 776 O O . ILE A 1 94 ? -7.537 0.816 8.036 1.00 95.38 94 ILE A O 1
ATOM 780 N N . GLU A 1 95 ? -6.261 2.664 8.118 1.00 94.81 95 GLU A N 1
ATOM 781 C CA . GLU A 1 95 ? -6.969 3.326 9.205 1.00 94.81 95 GLU A CA 1
ATOM 782 C C . GLU A 1 95 ? -7.932 4.362 8.628 1.00 94.81 95 GLU A C 1
ATOM 784 O O . GLU A 1 95 ? -7.558 5.477 8.273 1.00 94.81 95 GLU A O 1
ATOM 789 N N . LYS A 1 96 ? -9.206 3.985 8.518 1.00 90.12 96 LYS A N 1
ATOM 790 C CA . LYS A 1 96 ? -10.243 4.877 7.983 1.00 90.12 96 LYS A CA 1
ATOM 791 C C . LYS A 1 96 ? -10.463 6.146 8.824 1.00 90.12 96 LYS A C 1
ATOM 793 O O . LYS A 1 96 ? -10.613 7.196 8.208 1.00 90.12 96 LYS A O 1
ATOM 798 N N . PRO A 1 97 ? -10.480 6.095 10.177 1.00 90.75 97 PRO A N 1
ATOM 799 C CA . PRO A 1 97 ? -10.722 7.294 10.984 1.00 90.75 97 PRO A CA 1
ATOM 800 C C . PRO A 1 97 ? -9.660 8.380 10.783 1.00 90.75 97 PRO A C 1
ATOM 802 O O . PRO A 1 97 ? -10.003 9.550 10.681 1.00 90.75 97 PRO A O 1
ATOM 805 N N . SER A 1 98 ? -8.391 7.983 10.674 1.00 92.81 98 SER A N 1
ATOM 806 C CA . SER A 1 98 ? -7.242 8.873 10.470 1.00 92.81 98 SER A CA 1
ATOM 807 C C . SER A 1 98 ? -6.895 9.085 8.992 1.00 92.81 98 SER A C 1
ATOM 809 O O . SER A 1 98 ? -5.869 9.689 8.694 1.00 92.81 98 SER A O 1
ATOM 811 N N . ARG A 1 99 ? -7.695 8.545 8.057 1.00 92.62 99 ARG A N 1
ATOM 812 C CA . ARG A 1 99 ? -7.409 8.512 6.609 1.00 92.62 99 ARG A CA 1
ATOM 813 C C . ARG A 1 99 ? -5.951 8.154 6.304 1.00 92.62 99 ARG A C 1
ATOM 815 O O . ARG A 1 99 ? -5.297 8.777 5.471 1.00 92.62 99 ARG A O 1
ATOM 822 N N . THR A 1 100 ? -5.434 7.137 6.987 1.00 95.44 100 THR A N 1
ATOM 823 C CA . THR A 1 100 ? -4.026 6.757 6.880 1.00 95.44 100 THR A CA 1
ATOM 824 C C . THR A 1 100 ? -3.865 5.345 6.335 1.00 95.44 100 THR A C 1
ATOM 826 O O . THR A 1 100 ? -4.560 4.412 6.738 1.00 95.44 100 THR A O 1
ATOM 829 N N . ILE A 1 101 ? -2.929 5.180 5.405 1.00 96.88 101 ILE A N 1
ATOM 830 C CA . ILE A 1 101 ? -2.516 3.899 4.845 1.00 96.88 101 ILE A CA 1
ATOM 831 C C . ILE A 1 101 ? -1.077 3.625 5.263 1.00 96.88 101 ILE A C 1
ATOM 833 O O . ILE A 1 101 ? -0.175 4.413 4.997 1.00 96.88 101 ILE A O 1
ATOM 837 N N . TYR A 1 102 ? -0.853 2.469 5.878 1.00 97.69 102 TYR A N 1
ATOM 838 C CA . TYR A 1 102 ? 0.473 1.999 6.259 1.00 97.69 102 TYR A CA 1
ATOM 839 C C . TYR A 1 102 ? 0.891 0.857 5.344 1.00 97.69 102 TYR A C 1
ATOM 841 O O . TYR A 1 102 ? 0.352 -0.247 5.447 1.00 97.69 102 TYR A O 1
ATOM 849 N N . VAL A 1 103 ? 1.856 1.103 4.461 1.00 97.31 103 VAL A N 1
ATOM 850 C CA . VAL A 1 103 ? 2.490 0.070 3.637 1.00 97.31 103 VAL A CA 1
ATOM 851 C C . VAL A 1 103 ? 3.525 -0.657 4.492 1.00 97.31 103 VAL A C 1
ATOM 853 O O . VAL A 1 103 ? 4.647 -0.189 4.689 1.00 97.31 103 VAL A O 1
ATOM 856 N N . GLU A 1 104 ? 3.139 -1.809 5.040 1.00 95.88 104 GLU A N 1
ATOM 857 C CA . GLU A 1 104 ? 3.963 -2.560 5.992 1.00 95.88 104 GLU A CA 1
ATOM 858 C C . GLU A 1 104 ? 5.044 -3.389 5.298 1.00 95.88 104 GLU A C 1
ATOM 860 O O . GLU A 1 104 ? 6.172 -3.473 5.792 1.00 95.88 104 GLU A O 1
ATOM 865 N N . LYS A 1 105 ? 4.716 -4.015 4.162 1.00 94.50 105 LYS A N 1
ATOM 866 C CA . LYS A 1 105 ? 5.616 -4.950 3.479 1.00 94.50 105 LYS A CA 1
ATOM 867 C C . LYS A 1 105 ? 5.393 -4.933 1.970 1.00 94.50 105 LYS A C 1
ATOM 869 O O . LYS A 1 105 ? 4.259 -5.027 1.516 1.00 94.50 105 LYS A O 1
ATOM 874 N N . ILE A 1 106 ? 6.487 -4.899 1.216 1.00 95.19 106 ILE A N 1
ATOM 875 C CA . ILE A 1 106 ? 6.516 -5.145 -0.228 1.00 95.19 106 ILE A CA 1
ATOM 876 C C . ILE A 1 106 ? 7.476 -6.309 -0.455 1.00 95.19 106 ILE A C 1
ATOM 878 O O . ILE A 1 106 ? 8.554 -6.334 0.145 1.00 95.19 106 ILE A O 1
ATOM 882 N N . ASP A 1 107 ? 7.053 -7.312 -1.221 1.00 92.75 107 ASP A N 1
ATOM 883 C CA . ASP A 1 107 ? 7.846 -8.526 -1.411 1.00 92.75 107 ASP A CA 1
ATOM 884 C C . ASP A 1 107 ? 7.482 -9.285 -2.690 1.00 92.75 107 ASP A C 1
ATOM 886 O O . ASP A 1 107 ? 6.344 -9.205 -3.160 1.00 92.75 107 ASP A O 1
ATOM 890 N N . TYR A 1 108 ? 8.419 -10.075 -3.214 1.00 90.75 108 TYR A N 1
ATOM 891 C CA . TYR A 1 108 ? 8.159 -10.964 -4.346 1.00 90.75 108 TYR A CA 1
ATOM 892 C C . TYR A 1 108 ? 7.292 -12.163 -3.942 1.00 90.75 108 TYR A C 1
ATOM 894 O O . TYR A 1 108 ? 7.273 -12.636 -2.802 1.00 90.75 108 TYR A O 1
ATOM 902 N N . ARG A 1 109 ? 6.551 -12.698 -4.907 1.00 75.75 109 ARG A N 1
ATOM 903 C CA . ARG A 1 109 ? 5.772 -13.921 -4.764 1.00 75.75 109 ARG A CA 1
ATOM 904 C C . ARG A 1 109 ? 6.733 -15.098 -4.591 1.00 75.75 109 ARG A C 1
ATOM 906 O O . ARG A 1 109 ? 7.367 -15.517 -5.545 1.00 75.75 109 ARG A O 1
ATOM 913 N N . GLY A 1 110 ? 6.793 -15.648 -3.379 1.00 69.31 110 GLY A N 1
ATOM 914 C CA . GLY A 1 110 ? 7.599 -16.839 -3.085 1.00 69.31 110 GLY A CA 1
ATOM 915 C C . GLY A 1 110 ? 8.897 -16.576 -2.323 1.00 69.31 110 GLY A C 1
ATOM 916 O O . GLY A 1 110 ? 9.670 -17.510 -2.144 1.00 69.31 110 GLY A O 1
ATOM 917 N N . SER A 1 111 ? 9.127 -15.366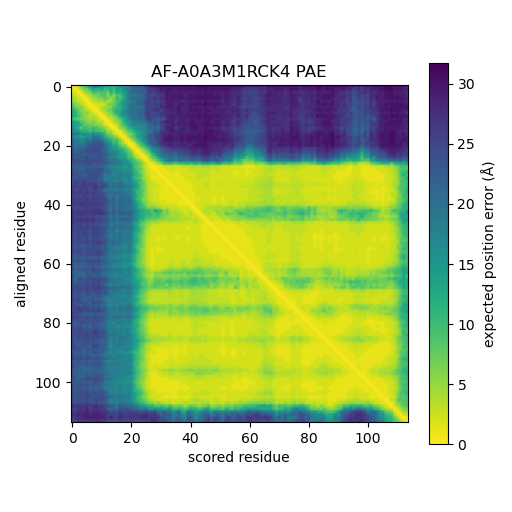 -1.800 1.00 59.22 111 SER A N 1
ATOM 918 C CA . SER A 1 111 ? 10.188 -15.104 -0.812 1.00 59.22 111 SER A CA 1
ATOM 919 C C . SER A 1 111 ? 9.849 -15.709 0.563 1.00 59.22 111 SER A C 1
ATOM 921 O O . SER A 1 111 ? 9.656 -15.038 1.575 1.00 59.22 111 SER A O 1
ATOM 923 N N . VAL A 1 112 ? 9.743 -17.035 0.566 1.00 41.16 112 VAL A N 1
ATOM 924 C CA . VAL A 1 112 ? 9.910 -17.913 1.726 1.00 41.16 112 VAL A CA 1
ATOM 925 C C . VAL A 1 112 ? 11.375 -18.372 1.820 1.00 41.16 112 VAL A C 1
ATOM 927 O O . VAL A 1 112 ? 11.788 -18.840 2.868 1.00 41.16 112 VAL A O 1
ATOM 930 N N . TYR A 1 113 ? 12.198 -18.157 0.785 1.00 34.53 113 TYR A N 1
ATOM 931 C CA . TYR A 1 113 ? 13.627 -18.476 0.823 1.00 34.53 113 TYR A CA 1
ATOM 932 C C . TYR A 1 113 ? 14.503 -17.225 0.913 1.00 34.53 113 TYR A C 1
ATOM 934 O O . TYR A 1 113 ? 14.826 -16.589 -0.093 1.00 34.53 113 TYR A O 1
ATOM 942 N N . LYS A 1 114 ? 14.882 -16.899 2.149 1.00 42.22 114 LYS A N 1
ATOM 943 C CA . LYS A 1 114 ? 16.267 -16.652 2.561 1.00 42.22 114 LYS A CA 1
ATOM 944 C C . LYS A 1 114 ? 16.422 -17.042 4.020 1.00 42.22 114 LYS A C 1
ATOM 946 O O . LYS A 1 114 ? 15.547 -16.624 4.808 1.00 42.22 114 LYS A O 1
#

Solvent-accessible surface area (backbone atoms only — not comparable to full-atom values): 6981 Å² total; per-residue (Å²): 137,86,75,71,60,59,50,104,80,70,50,76,44,86,68,80,78,84,68,90,78,77,89,77,74,83,56,38,47,78,44,71,29,72,64,22,49,50,31,57,72,76,71,46,58,72,70,59,34,49,55,53,49,53,55,59,55,40,56,26,43,62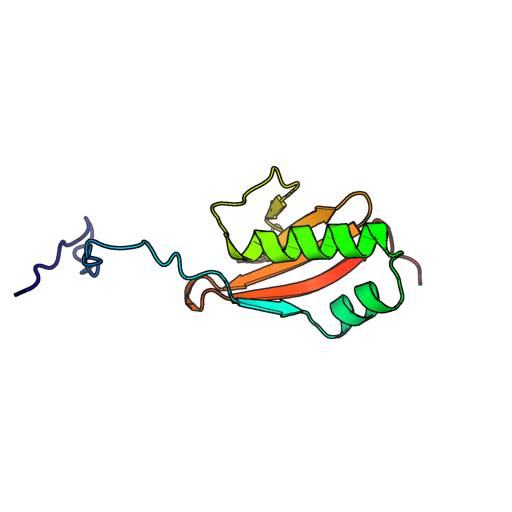,90,65,52,87,64,94,69,61,66,43,74,45,83,98,42,90,55,29,35,35,39,52,58,92,60,33,39,38,34,33,36,52,42,72,92,77,38,32,34,40,36,59,40,48,44,58,76,75,75,82,78,128

Sequence (114 aa):
MGGVKRDKRGRGIPLHRESEEGVVVDRYSVFISRRADKFLSLKTDGKLKEKILDEISDLRNFPFLTTPHDLAKIKGRQGYYRLRVRDVRIIFRIEKPSRTIYVEKIDYRGSVYK

pLDDT: mean 79.83, std 20.38, range [34.53, 97.69]

Foldseek 3Di:
DDDFDADPVRDTDDDDDDDPDDPPPQFAAEAEDPQAVCCLVPPDDPVLSVQVVVVSVQNRVPPPRPDDWPKDADPPDPQWIWTDDPQKIFIWGADPVRSYIYRHHIDGNPPPDD

Radius of gyration: 18.2 Å; Cα contacts (8 Å, |Δi|>4): 146; chains: 1; bounding box: 50×45×32 Å

Mean predicted aligned error: 11.2 Å